Protein AF-A0A1W9V9M5-F1 (afdb_monomer_lite)

Structure (mmCIF, N/CA/C/O backbone):
data_AF-A0A1W9V9M5-F1
#
_entry.id   AF-A0A1W9V9M5-F1
#
loop_
_atom_site.group_PDB
_atom_site.id
_atom_site.type_symbol
_atom_site.label_atom_id
_atom_site.label_alt_id
_atom_site.label_comp_id
_atom_site.label_asym_id
_atom_site.label_entity_id
_atom_site.label_seq_id
_atom_site.pdbx_PDB_ins_code
_atom_site.Cartn_x
_atom_site.Cartn_y
_atom_site.Cartn_z
_atom_site.occupancy
_atom_site.B_iso_or_equiv
_atom_site.auth_seq_id
_atom_site.auth_comp_id
_atom_site.auth_asym_id
_atom_site.auth_atom_id
_atom_site.pdbx_PDB_model_num
ATOM 1 N N . MET A 1 1 ? -6.793 25.971 1.693 1.00 37.22 1 MET A N 1
ATOM 2 C CA . MET A 1 1 ? -5.974 24.763 1.934 1.00 37.22 1 MET A CA 1
ATOM 3 C C . MET A 1 1 ? -4.517 25.175 1.821 1.00 37.22 1 MET A C 1
ATOM 5 O O . MET A 1 1 ? -4.139 25.662 0.760 1.00 37.22 1 MET A O 1
ATOM 9 N N . SER A 1 2 ? -3.745 25.130 2.913 1.00 33.97 2 SER A N 1
ATOM 10 C CA . SER A 1 2 ? -2.320 25.475 2.860 1.00 33.97 2 SER A CA 1
ATOM 11 C C . SER A 1 2 ? -1.590 24.425 2.030 1.00 33.97 2 SER A C 1
ATOM 13 O O . SER A 1 2 ? -1.762 23.227 2.243 1.00 33.97 2 SER A O 1
ATOM 15 N N . LYS A 1 3 ? -0.802 24.872 1.052 1.00 34.81 3 LYS A N 1
ATOM 16 C CA . LYS A 1 3 ? 0.162 24.008 0.373 1.00 34.81 3 LYS A CA 1
ATOM 17 C C . LYS A 1 3 ? 1.278 23.734 1.375 1.00 34.81 3 LYS A C 1
ATOM 19 O O . LYS A 1 3 ? 2.120 24.599 1.599 1.00 34.81 3 LYS A O 1
ATOM 24 N N . ASN A 1 4 ? 1.232 22.583 2.035 1.00 41.16 4 ASN A N 1
ATOM 25 C CA . ASN A 1 4 ? 2.351 22.137 2.849 1.00 41.16 4 ASN A CA 1
ATOM 26 C C . ASN A 1 4 ? 3.466 21.705 1.888 1.00 41.16 4 ASN A C 1
ATOM 28 O O . ASN A 1 4 ? 3.324 20.732 1.151 1.00 41.16 4 ASN A O 1
ATOM 32 N N . ASN A 1 5 ? 4.546 22.483 1.848 1.00 38.28 5 ASN A N 1
ATOM 33 C CA . ASN A 1 5 ? 5.730 22.172 1.058 1.00 38.28 5 ASN A CA 1
ATOM 34 C C . ASN A 1 5 ? 6.573 21.166 1.840 1.00 38.28 5 ASN A C 1
ATOM 36 O O . ASN A 1 5 ? 7.394 21.557 2.666 1.00 38.28 5 ASN A O 1
ATOM 40 N N . PHE A 1 6 ? 6.338 19.878 1.607 1.00 43.84 6 PHE A N 1
ATOM 41 C CA . PHE A 1 6 ? 7.198 18.833 2.140 1.00 43.84 6 PHE A CA 1
ATOM 42 C C . PHE A 1 6 ? 8.313 18.513 1.151 1.00 43.84 6 PHE A C 1
ATOM 44 O O . PHE A 1 6 ? 8.065 18.220 -0.019 1.00 43.84 6 PHE A O 1
ATOM 51 N N . THR A 1 7 ? 9.541 18.543 1.647 1.00 44.75 7 THR A N 1
ATOM 52 C CA . THR A 1 7 ? 10.711 18.026 0.950 1.00 44.75 7 THR A CA 1
ATOM 53 C C . THR A 1 7 ? 10.887 16.561 1.339 1.00 44.75 7 THR A C 1
ATOM 55 O O . THR A 1 7 ? 10.925 16.246 2.525 1.00 44.75 7 THR A O 1
ATOM 58 N N . ILE A 1 8 ? 10.947 15.661 0.357 1.00 58.44 8 ILE A N 1
ATOM 59 C CA . ILE A 1 8 ? 11.038 14.214 0.587 1.00 58.44 8 ILE A CA 1
ATOM 60 C C . ILE A 1 8 ? 12.404 13.742 0.095 1.00 58.44 8 ILE A C 1
ATOM 62 O O . ILE A 1 8 ? 12.641 13.697 -1.107 1.00 58.44 8 ILE A O 1
ATOM 66 N N . GLU A 1 9 ? 13.297 13.429 1.030 1.00 58.09 9 GLU A N 1
ATOM 67 C CA . GLU A 1 9 ? 14.707 13.099 0.747 1.00 58.09 9 GLU A CA 1
ATOM 68 C C . GLU A 1 9 ? 14.997 11.594 0.848 1.00 58.09 9 GLU A C 1
ATOM 70 O O . GLU A 1 9 ? 16.076 11.141 0.486 1.00 58.09 9 GLU A O 1
ATOM 75 N N . SER A 1 10 ? 14.038 10.806 1.343 1.00 72.25 10 SER A N 1
ATOM 76 C CA . SER A 1 10 ? 14.165 9.360 1.526 1.00 72.25 10 SER A CA 1
ATOM 77 C C . SER A 1 10 ? 12.796 8.674 1.546 1.00 72.25 10 SER A C 1
ATOM 79 O O . SER A 1 10 ? 11.755 9.319 1.709 1.00 72.25 10 SER A O 1
ATOM 81 N N . LEU A 1 11 ? 12.793 7.345 1.414 1.00 77.88 11 LEU A N 1
ATOM 82 C CA . LEU A 1 11 ? 11.582 6.531 1.557 1.00 77.88 11 LEU A CA 1
ATOM 83 C C . LEU A 1 11 ? 10.996 6.630 2.980 1.00 77.88 11 LEU A C 1
ATOM 85 O O . LEU A 1 11 ? 9.779 6.662 3.154 1.00 77.88 11 LEU A O 1
ATOM 89 N N . ASP A 1 12 ? 11.850 6.782 3.992 1.00 80.50 12 ASP A N 1
ATOM 90 C CA . ASP A 1 12 ? 11.415 7.006 5.373 1.00 80.50 12 ASP A CA 1
ATOM 91 C C . ASP A 1 12 ? 10.721 8.359 5.537 1.00 80.50 12 ASP A C 1
ATOM 93 O O . ASP A 1 12 ? 9.673 8.445 6.179 1.00 80.50 12 ASP A O 1
ATOM 97 N N . ALA A 1 13 ? 11.257 9.417 4.918 1.00 79.62 13 ALA A N 1
ATOM 98 C CA . ALA A 1 13 ? 10.612 10.727 4.904 1.00 79.62 13 ALA A CA 1
ATOM 99 C C . ALA A 1 13 ? 9.254 10.659 4.190 1.00 79.62 13 ALA A C 1
ATOM 101 O O . ALA A 1 13 ? 8.269 11.199 4.697 1.00 79.62 13 ALA A O 1
ATOM 102 N N . PHE A 1 14 ? 9.181 9.939 3.064 1.00 83.50 14 PHE A N 1
ATOM 103 C CA . PHE A 1 14 ? 7.933 9.695 2.340 1.00 83.50 14 PHE A CA 1
ATOM 104 C C . PHE A 1 14 ? 6.891 9.032 3.244 1.00 83.50 14 PHE A C 1
ATOM 106 O O . PHE A 1 14 ? 5.789 9.559 3.391 1.00 83.50 14 PHE A O 1
ATOM 113 N N . TYR A 1 15 ? 7.242 7.924 3.902 1.00 86.88 15 TYR A N 1
ATOM 114 C CA . TYR A 1 15 ? 6.319 7.225 4.795 1.00 86.88 15 TYR A CA 1
ATOM 115 C C . TYR A 1 15 ? 5.968 8.035 6.044 1.00 86.88 15 TYR A C 1
ATOM 117 O O . TYR A 1 15 ? 4.840 7.940 6.519 1.00 86.88 15 TYR A O 1
ATOM 125 N N . CYS A 1 16 ? 6.882 8.860 6.559 1.00 86.75 16 CYS A N 1
ATOM 126 C CA . CYS A 1 16 ? 6.613 9.752 7.685 1.00 86.75 16 CYS A CA 1
ATOM 127 C C . CYS A 1 16 ? 5.556 10.807 7.333 1.00 86.75 16 CYS A C 1
ATOM 129 O O . CYS A 1 16 ? 4.596 10.997 8.079 1.00 86.75 16 CYS A O 1
ATOM 131 N N . ILE A 1 17 ? 5.689 11.455 6.174 1.00 85.81 17 ILE A N 1
ATOM 132 C CA . ILE A 1 17 ? 4.707 12.442 5.709 1.00 85.81 17 ILE A CA 1
ATOM 133 C C . ILE A 1 17 ? 3.392 11.749 5.371 1.00 85.81 17 ILE A C 1
ATOM 135 O O . ILE A 1 17 ? 2.334 12.211 5.790 1.00 85.81 17 ILE A O 1
ATOM 139 N N . LEU A 1 18 ? 3.449 10.614 4.670 1.00 87.38 18 LEU A N 1
ATOM 140 C CA . LEU A 1 18 ? 2.258 9.844 4.343 1.00 87.38 18 LEU A CA 1
ATOM 141 C C . LEU A 1 18 ? 1.491 9.458 5.608 1.00 87.38 18 LEU A C 1
ATOM 143 O O . LEU A 1 18 ? 0.285 9.667 5.656 1.00 87.38 18 LEU A O 1
ATOM 147 N N . LYS A 1 19 ? 2.190 8.984 6.646 1.00 90.12 19 LYS A N 1
ATOM 148 C CA . LYS A 1 19 ? 1.614 8.695 7.962 1.00 90.12 19 LYS A CA 1
ATOM 149 C C . LYS A 1 19 ? 0.873 9.898 8.536 1.00 90.12 19 LYS A C 1
ATOM 151 O O . LYS A 1 19 ? -0.307 9.788 8.847 1.00 90.12 19 LYS A O 1
ATOM 156 N N . GLN A 1 20 ? 1.546 11.044 8.624 1.00 89.12 20 GLN A N 1
ATOM 157 C CA . GLN A 1 20 ? 0.945 12.263 9.167 1.00 89.12 20 GLN A CA 1
ATOM 158 C C . GLN A 1 20 ? -0.291 12.701 8.387 1.00 89.12 20 GLN A C 1
ATOM 160 O O . GLN A 1 20 ? -1.219 13.251 8.973 1.00 89.12 20 GLN A O 1
ATOM 165 N N . GLU A 1 21 ? -0.302 12.514 7.069 1.00 88.94 21 GLU A N 1
ATOM 166 C CA . GLU A 1 21 ? -1.456 12.861 6.254 1.00 88.94 21 GLU A CA 1
ATOM 167 C C . GLU A 1 21 ? -2.592 11.857 6.470 1.00 88.94 21 GLU A C 1
ATOM 169 O O . GLU A 1 21 ? -3.681 12.293 6.831 1.00 88.94 21 GLU A O 1
ATOM 174 N N . VAL A 1 22 ? -2.355 10.541 6.367 1.00 89.31 22 VAL A N 1
ATOM 175 C CA . VAL A 1 22 ? -3.428 9.532 6.506 1.00 89.31 22 VAL A CA 1
ATOM 176 C C . VAL A 1 22 ? -4.101 9.523 7.877 1.00 89.31 22 VAL A C 1
ATOM 178 O O . VAL A 1 22 ? -5.320 9.351 7.971 1.00 89.31 22 VAL A O 1
ATOM 181 N N . GLU A 1 23 ? -3.343 9.828 8.930 1.00 91.50 23 GLU A N 1
ATOM 182 C CA . GLU A 1 23 ? -3.859 9.933 10.296 1.00 91.50 23 GLU A CA 1
ATOM 183 C C . GLU A 1 23 ? -4.878 11.071 10.457 1.00 91.50 23 GLU A C 1
ATOM 185 O O . GLU A 1 23 ? -5.829 10.942 11.231 1.00 91.50 23 GLU A O 1
ATOM 190 N N . LYS A 1 24 ? -4.766 12.164 9.685 1.00 91.25 24 LYS A N 1
ATOM 191 C CA . LYS A 1 24 ? -5.709 13.301 9.762 1.00 91.25 24 LYS A CA 1
ATOM 192 C C . LYS A 1 24 ? -7.129 12.937 9.349 1.00 91.25 24 LYS A 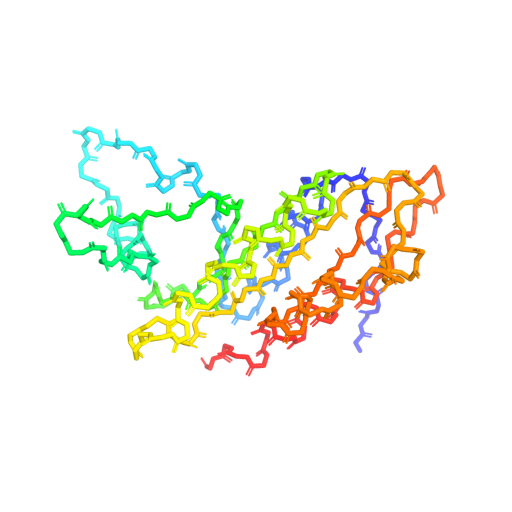C 1
ATOM 194 O O . LYS A 1 24 ? -8.056 13.682 9.665 1.00 91.25 24 LYS A O 1
ATOM 199 N N . PHE A 1 25 ? -7.308 11.843 8.618 1.00 88.19 25 PHE A N 1
ATOM 200 C CA . PHE A 1 25 ? -8.613 11.373 8.162 1.00 88.19 25 PHE A CA 1
ATOM 201 C C . PHE A 1 25 ? -8.967 9.983 8.704 1.00 88.19 25 PHE A C 1
ATOM 203 O O . PHE A 1 25 ? -9.915 9.373 8.228 1.00 88.19 25 PHE A O 1
ATOM 210 N N . GLY A 1 26 ? -8.291 9.530 9.768 1.00 88.00 26 GLY A N 1
ATOM 211 C CA . GLY A 1 26 ? -8.687 8.336 10.520 1.00 88.00 26 GLY A CA 1
ATOM 212 C C . GLY A 1 26 ? -8.160 7.016 9.959 1.00 88.00 26 GLY A C 1
ATOM 213 O O . GLY A 1 26 ? -8.699 5.967 10.298 1.00 88.00 26 GLY A O 1
ATOM 214 N N . ALA A 1 27 ? -7.119 7.049 9.128 1.00 92.31 27 ALA A N 1
ATOM 215 C CA . ALA A 1 27 ? -6.392 5.850 8.731 1.00 92.31 27 ALA A CA 1
ATOM 216 C C . ALA A 1 27 ? -5.040 5.752 9.443 1.00 92.31 27 ALA A C 1
ATOM 218 O O . ALA A 1 27 ? -4.408 6.757 9.760 1.00 92.31 27 ALA A O 1
ATOM 219 N N . GLY A 1 28 ? -4.598 4.523 9.684 1.00 92.25 28 GLY A N 1
ATOM 220 C CA . GLY A 1 28 ? -3.265 4.207 10.171 1.00 92.25 28 GLY A CA 1
ATOM 221 C C . GLY A 1 28 ? -2.379 3.708 9.036 1.00 92.25 28 GLY A C 1
ATOM 222 O O . GLY A 1 28 ? -2.862 3.314 7.973 1.00 92.25 28 GLY A O 1
ATOM 223 N N . ILE A 1 29 ? -1.068 3.700 9.272 1.00 92.06 29 ILE A N 1
ATOM 224 C CA . ILE A 1 29 ? -0.091 3.062 8.386 1.00 92.06 29 ILE A CA 1
ATOM 225 C C . ILE A 1 29 ? 0.904 2.238 9.204 1.00 92.06 29 ILE A C 1
ATOM 227 O O . ILE A 1 29 ? 1.469 2.723 10.189 1.00 92.06 29 ILE A O 1
ATOM 231 N N . LEU A 1 30 ? 1.126 0.989 8.794 1.00 90.75 30 LEU A N 1
ATOM 232 C CA . LEU A 1 30 ? 2.054 0.067 9.450 1.00 90.75 30 LEU A CA 1
ATOM 233 C C . LEU A 1 30 ? 3.095 -0.478 8.483 1.00 90.75 30 LEU A C 1
ATOM 235 O O . LEU A 1 30 ? 2.846 -0.643 7.291 1.00 90.75 30 LEU A O 1
ATOM 239 N N . ASP A 1 31 ? 4.257 -0.780 9.054 1.00 89.00 31 ASP A N 1
ATOM 240 C CA . ASP A 1 31 ? 5.302 -1.580 8.427 1.00 89.00 31 ASP A CA 1
ATOM 241 C C . ASP A 1 31 ? 4.894 -3.055 8.424 1.00 89.00 31 ASP A C 1
ATOM 243 O O . ASP A 1 31 ? 4.528 -3.584 9.479 1.00 89.00 31 ASP A O 1
ATOM 247 N N . VAL A 1 32 ? 4.964 -3.722 7.266 1.00 84.06 32 VAL A N 1
ATOM 248 C CA . VAL A 1 32 ? 4.661 -5.155 7.183 1.00 84.06 32 VAL A CA 1
ATOM 249 C C . VAL A 1 32 ? 5.572 -5.972 8.090 1.00 84.06 32 VAL A C 1
ATOM 251 O O . VAL A 1 32 ? 5.143 -7.001 8.605 1.00 84.06 32 VAL A O 1
ATOM 254 N N . GLU A 1 33 ? 6.814 -5.538 8.318 1.00 83.56 33 GLU A N 1
ATOM 255 C CA . GLU A 1 33 ? 7.749 -6.273 9.164 1.00 83.56 33 GLU A CA 1
ATOM 256 C C . GLU A 1 33 ? 7.208 -6.382 10.589 1.00 83.56 33 GLU A C 1
ATOM 258 O O . GLU A 1 33 ? 7.321 -7.434 11.214 1.00 83.56 33 GLU A O 1
ATOM 263 N N . LYS A 1 34 ? 6.511 -5.348 11.075 1.00 79.19 34 LYS A N 1
ATOM 264 C CA . LYS A 1 34 ? 5.836 -5.382 12.382 1.00 79.19 34 LYS A CA 1
ATOM 265 C C . LYS A 1 34 ? 4.665 -6.364 12.416 1.00 79.19 34 LYS A C 1
ATOM 267 O O . LYS A 1 34 ? 4.358 -6.899 13.473 1.00 79.19 34 LYS A O 1
ATOM 272 N N . ILE A 1 35 ? 4.030 -6.614 11.272 1.00 75.88 35 ILE A N 1
ATOM 273 C CA . ILE A 1 35 ? 2.930 -7.579 11.122 1.00 75.88 35 ILE A CA 1
ATOM 274 C C . ILE A 1 35 ? 3.472 -9.013 11.011 1.00 75.88 35 ILE A C 1
ATOM 276 O O . ILE A 1 35 ? 2.842 -9.958 11.487 1.00 75.88 35 ILE A O 1
ATOM 280 N N . LYS A 1 36 ? 4.637 -9.182 10.375 1.00 72.50 36 LYS A N 1
ATOM 281 C CA . LYS A 1 36 ? 5.314 -10.474 10.185 1.00 72.50 36 LYS A CA 1
ATOM 282 C C . LYS A 1 36 ? 6.056 -10.952 11.431 1.00 72.50 36 LYS A C 1
ATOM 284 O O . LYS A 1 36 ? 6.305 -12.148 11.547 1.00 72.50 36 LYS A O 1
ATOM 289 N N . GLN A 1 37 ? 6.406 -10.055 12.353 1.00 70.06 37 GLN A N 1
ATOM 290 C CA . GLN A 1 37 ? 7.036 -10.430 13.616 1.00 70.06 37 GLN A CA 1
ATOM 291 C C . GLN A 1 37 ? 6.137 -11.392 14.407 1.00 70.06 37 GLN A C 1
ATOM 293 O O . GLN A 1 37 ? 5.035 -11.050 14.837 1.00 70.06 37 GLN A O 1
ATOM 298 N N . GLU A 1 38 ? 6.636 -12.610 14.625 1.00 55.97 38 GLU A N 1
ATOM 299 C CA . GLU A 1 38 ? 6.038 -13.580 15.538 1.00 55.97 38 GLU A CA 1
ATOM 300 C C . GLU A 1 38 ? 6.193 -13.079 16.979 1.00 55.97 38 GLU A C 1
ATOM 302 O O .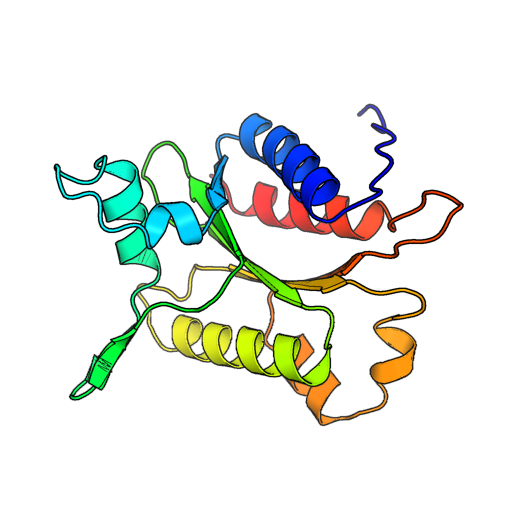 GLU A 1 38 ? 7.152 -13.409 17.681 1.00 55.97 38 GLU A O 1
ATOM 307 N N . ASN A 1 39 ? 5.255 -12.263 17.457 1.00 51.88 39 ASN A N 1
ATOM 308 C CA . ASN A 1 39 ? 5.202 -11.969 18.881 1.00 51.88 39 ASN A CA 1
ATOM 309 C C . ASN A 1 39 ? 4.804 -13.243 19.637 1.00 51.88 39 ASN A C 1
ATOM 311 O O . ASN A 1 39 ? 3.671 -13.714 19.565 1.00 51.88 39 ASN A O 1
ATOM 315 N N . LYS A 1 40 ? 5.762 -13.786 20.399 1.00 51.72 40 LYS A N 1
ATOM 316 C CA . LYS A 1 40 ? 5.603 -14.949 21.293 1.00 51.72 40 LYS A CA 1
ATOM 317 C C . LYS A 1 40 ? 4.600 -14.734 22.434 1.00 51.72 40 LYS A C 1
ATOM 319 O O . LYS A 1 40 ? 4.313 -15.678 23.158 1.00 51.72 40 LYS A O 1
ATOM 324 N N . ASN A 1 41 ? 4.043 -13.533 22.570 1.00 43.97 41 ASN A N 1
ATOM 325 C CA . ASN A 1 41 ? 2.965 -13.202 23.488 1.00 43.97 41 ASN A CA 1
ATOM 326 C C . ASN A 1 41 ? 1.896 -12.467 22.678 1.00 43.97 41 ASN A C 1
ATOM 328 O O . ASN A 1 41 ? 2.177 -11.365 22.226 1.00 43.97 41 ASN A O 1
ATOM 332 N N . PHE A 1 42 ? 0.750 -13.123 22.461 1.00 48.75 42 PHE A N 1
ATOM 333 C CA . PHE A 1 42 ? -0.505 -12.620 21.876 1.00 48.75 42 PHE A CA 1
ATOM 334 C C . PHE A 1 42 ? -0.382 -11.343 21.021 1.00 48.75 42 PHE A C 1
ATOM 336 O O . PHE A 1 42 ? -0.247 -10.259 21.591 1.00 48.75 42 PHE A O 1
ATOM 343 N N . PRO A 1 43 ? -0.485 -11.435 19.681 1.00 56.81 43 PRO A N 1
ATOM 344 C CA . PRO A 1 43 ? -0.507 -10.252 18.828 1.00 56.81 43 PRO A CA 1
ATOM 345 C C . PRO A 1 43 ? -1.565 -9.268 19.331 1.00 56.81 43 PRO A C 1
ATOM 347 O O . PRO A 1 43 ? -2.672 -9.677 19.691 1.00 56.81 43 PRO A O 1
ATOM 350 N N . GLU A 1 44 ? -1.234 -7.976 19.364 1.00 71.25 44 GLU A N 1
ATOM 351 C CA . GLU A 1 44 ? -2.248 -6.940 19.556 1.00 71.25 44 GLU A CA 1
ATOM 352 C C . GLU A 1 44 ? -3.373 -7.188 18.542 1.00 71.25 44 GLU A C 1
ATOM 354 O O . GLU A 1 44 ? -3.102 -7.479 17.373 1.00 71.25 44 GLU A O 1
ATOM 359 N N . ILE A 1 45 ? -4.632 -7.132 18.992 1.00 78.75 45 ILE A N 1
ATOM 360 C CA . ILE A 1 45 ? -5.802 -7.538 18.190 1.00 78.75 45 ILE A CA 1
ATOM 361 C C . ILE A 1 45 ? -5.839 -6.830 16.825 1.00 78.75 45 ILE A C 1
ATOM 363 O O . ILE A 1 45 ? -6.317 -7.385 15.837 1.00 78.75 45 ILE A O 1
ATOM 367 N N . GLU A 1 46 ? -5.274 -5.625 16.784 1.00 83.94 46 GLU A N 1
ATOM 368 C CA . GLU A 1 46 ? -5.005 -4.816 15.606 1.00 83.94 46 GLU A CA 1
ATOM 369 C C . GLU A 1 46 ? -4.125 -5.545 14.580 1.00 83.94 46 GLU A C 1
ATOM 371 O O . GLU A 1 46 ? -4.569 -5.777 13.458 1.00 83.94 46 GLU A O 1
ATOM 376 N N . LEU A 1 47 ? -2.913 -5.974 14.953 1.00 84.75 47 LEU A N 1
ATOM 377 C CA . LEU A 1 47 ? -1.966 -6.622 14.037 1.00 84.75 47 LEU A CA 1
ATOM 378 C C . LEU A 1 47 ? -2.535 -7.915 13.452 1.00 84.75 47 LEU A C 1
ATOM 380 O O . LEU A 1 47 ? -2.398 -8.172 12.256 1.00 84.75 47 LEU A O 1
ATOM 384 N N . ASP A 1 48 ? -3.211 -8.712 14.279 1.00 85.62 48 ASP A N 1
ATOM 385 C CA . ASP A 1 48 ? -3.833 -9.960 13.840 1.00 85.62 48 ASP A CA 1
ATOM 386 C C . ASP A 1 48 ? -5.017 -9.729 12.900 1.00 85.62 48 ASP A C 1
ATOM 388 O O . ASP A 1 48 ? -5.177 -10.464 11.919 1.00 85.62 48 ASP A O 1
ATOM 392 N N . SER A 1 49 ? -5.827 -8.704 13.173 1.00 88.88 49 SER A N 1
ATOM 393 C CA . SER A 1 49 ? -6.937 -8.314 12.302 1.00 88.88 49 SER A CA 1
ATOM 394 C C . SER A 1 49 ? -6.403 -7.838 10.955 1.00 88.88 49 SER A C 1
ATOM 396 O O . SER A 1 49 ? -6.783 -8.382 9.918 1.00 88.88 49 SER A O 1
ATOM 398 N N . ILE A 1 50 ? -5.437 -6.916 10.960 1.00 89.75 50 ILE A N 1
ATOM 399 C CA . ILE A 1 50 ? -4.816 -6.366 9.750 1.00 89.75 50 ILE A CA 1
ATOM 400 C C . ILE A 1 50 ? -4.165 -7.482 8.928 1.00 89.75 50 ILE A C 1
ATOM 402 O O . ILE A 1 50 ? -4.437 -7.598 7.736 1.00 89.75 50 ILE A O 1
ATOM 406 N N . ARG A 1 51 ? -3.386 -8.374 9.551 1.00 88.06 51 ARG A N 1
ATOM 407 C CA . ARG A 1 51 ? -2.729 -9.500 8.864 1.00 88.06 51 ARG A CA 1
ATOM 408 C C . ARG A 1 51 ? -3.716 -10.363 8.081 1.00 88.06 51 ARG A C 1
ATOM 410 O O . ARG A 1 51 ? -3.428 -10.757 6.954 1.00 88.06 51 ARG A O 1
ATOM 417 N N . ARG A 1 52 ? -4.889 -10.640 8.657 1.00 89.06 52 ARG A N 1
ATOM 418 C CA . ARG A 1 52 ? -5.919 -11.482 8.030 1.00 89.06 52 ARG A CA 1
ATOM 419 C C . ARG A 1 52 ? -6.555 -10.854 6.792 1.00 89.06 52 ARG A C 1
ATOM 421 O O . ARG A 1 52 ? -7.055 -11.604 5.961 1.00 89.06 52 ARG A O 1
ATOM 428 N N . ASN A 1 53 ? -6.503 -9.531 6.635 1.00 91.94 53 ASN A N 1
ATOM 429 C CA . ASN A 1 53 ? -7.036 -8.861 5.447 1.00 91.94 53 ASN A CA 1
ATOM 430 C C . ASN A 1 53 ? -6.260 -9.239 4.168 1.00 91.94 53 ASN A C 1
ATOM 432 O O . ASN A 1 53 ? -6.840 -9.257 3.089 1.00 91.94 53 ASN A O 1
ATOM 436 N N . PHE A 1 54 ? -4.968 -9.563 4.278 1.00 87.94 54 PHE A N 1
ATOM 437 C CA . PHE A 1 54 ? -4.072 -9.772 3.128 1.00 87.94 54 PHE A CA 1
ATOM 438 C C . PHE A 1 54 ? -3.754 -11.235 2.829 1.00 87.94 54 PHE A C 1
ATOM 440 O O . PHE A 1 54 ? -3.023 -11.522 1.883 1.00 87.94 54 PHE A O 1
ATOM 447 N N . LEU A 1 55 ? -4.257 -12.170 3.638 1.00 88.88 55 LEU A N 1
ATOM 448 C CA . LEU A 1 55 ? -3.995 -13.587 3.423 1.00 88.88 55 LEU A CA 1
ATOM 449 C C . LEU A 1 55 ? -4.699 -14.054 2.151 1.00 88.88 55 LEU A C 1
ATOM 451 O O . LEU A 1 55 ? -5.920 -13.960 2.023 1.00 88.88 55 LEU A O 1
ATOM 455 N N . VAL A 1 56 ? -3.919 -14.606 1.228 1.00 88.75 56 VAL A N 1
ATOM 456 C CA . VAL A 1 56 ? -4.443 -15.274 0.038 1.00 88.75 56 VAL A CA 1
ATOM 457 C C . VAL A 1 56 ? -4.281 -16.774 0.222 1.00 88.75 56 VAL A C 1
ATOM 459 O O . VAL A 1 56 ? -3.188 -17.252 0.523 1.00 88.75 56 VAL A O 1
ATOM 462 N N . ASP A 1 57 ? -5.378 -17.506 0.052 1.00 89.94 57 ASP A N 1
ATOM 463 C CA . ASP A 1 57 ? -5.396 -18.966 0.081 1.00 89.94 57 ASP A CA 1
ATOM 464 C C . ASP A 1 57 ? -4.921 -19.522 -1.270 1.00 89.94 57 ASP A C 1
ATOM 466 O O . ASP A 1 57 ? -5.540 -19.284 -2.311 1.00 89.94 57 ASP A O 1
ATOM 470 N N . PHE A 1 58 ? -3.809 -20.254 -1.257 1.00 89.12 58 PHE A N 1
ATOM 471 C CA . PHE A 1 58 ? -3.265 -20.966 -2.413 1.00 89.12 58 PHE A CA 1
ATOM 472 C C . PHE A 1 58 ? -3.635 -22.462 -2.402 1.00 89.12 58 PHE A C 1
ATOM 474 O O . PHE A 1 58 ? -2.995 -23.272 -3.077 1.00 89.12 58 PHE A O 1
ATOM 481 N N . GLY A 1 59 ? -4.668 -22.846 -1.650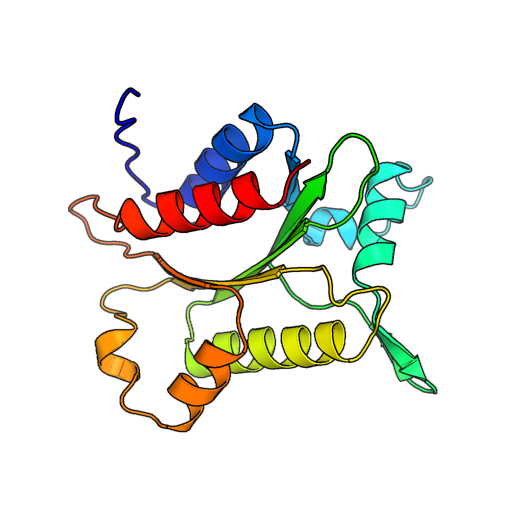 1.00 90.12 59 GLY A N 1
ATOM 482 C CA . GLY A 1 59 ? -5.156 -24.213 -1.535 1.00 90.12 59 GLY A CA 1
ATOM 483 C C . GLY A 1 59 ? -4.151 -25.093 -0.803 1.00 90.12 59 GLY A C 1
ATOM 484 O O . GLY A 1 59 ? -3.804 -24.844 0.348 1.00 90.12 59 GLY A O 1
ATOM 485 N N . GLU A 1 60 ? -3.639 -26.119 -1.483 1.00 92.25 60 GLU A N 1
ATOM 486 C CA . GLU A 1 60 ? -2.661 -27.057 -0.908 1.00 92.25 60 GLU A CA 1
ATOM 487 C C . GLU A 1 60 ? -1.364 -26.373 -0.455 1.00 92.25 60 GLU A C 1
ATOM 489 O O . GLU A 1 60 ? -0.694 -26.854 0.455 1.00 92.25 60 GLU A O 1
ATOM 494 N N . SER A 1 61 ? -1.021 -25.229 -1.056 1.00 88.00 61 SER A N 1
ATOM 495 C CA . SER A 1 61 ? 0.154 -24.441 -0.661 1.00 88.00 61 SER A CA 1
ATOM 496 C C . SER A 1 61 ? -0.091 -23.552 0.566 1.00 88.00 61 SER A C 1
ATOM 498 O O . SER A 1 61 ? 0.830 -22.860 0.997 1.00 88.00 61 SER A O 1
ATOM 500 N N . GLY A 1 62 ? -1.300 -23.561 1.135 1.00 89.88 62 GLY A N 1
ATOM 501 C CA . GLY A 1 62 ? -1.669 -22.802 2.328 1.00 89.88 62 GLY A CA 1
ATOM 502 C C . GLY A 1 62 ? -1.887 -21.308 2.082 1.00 89.88 62 GLY A C 1
ATOM 503 O O . GLY A 1 62 ? -2.072 -20.860 0.950 1.00 89.88 62 GLY A O 1
ATOM 504 N N . PHE A 1 63 ? -1.872 -20.531 3.166 1.00 88.06 63 PHE A N 1
ATOM 505 C CA . PHE A 1 63 ? -2.040 -19.079 3.117 1.00 88.06 63 PHE A CA 1
ATOM 506 C C . PHE A 1 63 ? -0.701 -18.365 2.955 1.00 88.06 63 PHE A C 1
ATOM 508 O O . PHE A 1 63 ? 0.250 -18.652 3.681 1.00 88.06 63 PHE A O 1
ATOM 515 N N . HIS A 1 64 ? -0.656 -17.388 2.052 1.00 88.69 64 HIS A N 1
ATOM 516 C CA . HIS A 1 64 ? 0.536 -16.582 1.787 1.00 88.69 64 HIS A CA 1
ATOM 517 C C . HIS A 1 64 ? 0.265 -15.104 2.052 1.00 88.69 64 HIS A C 1
ATOM 519 O O . HIS A 1 64 ? -0.849 -14.616 1.846 1.00 88.69 64 HIS A O 1
ATOM 525 N N . LEU A 1 65 ? 1.312 -14.405 2.491 1.00 84.44 65 LEU A N 1
ATOM 526 C CA . LEU A 1 65 ? 1.351 -12.952 2.637 1.00 84.44 65 LEU A CA 1
ATOM 527 C C . LEU A 1 65 ? 2.295 -12.369 1.578 1.00 84.44 65 LEU A C 1
ATOM 529 O O . LEU A 1 65 ? 3.344 -12.964 1.332 1.00 84.44 65 LEU A O 1
ATOM 533 N N . PRO A 1 66 ? 1.979 -11.208 0.989 1.00 86.25 66 PRO A N 1
ATOM 534 C CA . PRO A 1 66 ? 2.915 -10.525 0.106 1.00 86.25 66 PRO A CA 1
ATOM 535 C C . PRO A 1 66 ? 4.094 -9.899 0.858 1.00 86.25 66 PRO A C 1
ATOM 537 O O . PRO A 1 66 ? 4.012 -9.559 2.044 1.00 86.25 66 PRO A O 1
ATOM 540 N N . ASP A 1 67 ? 5.161 -9.626 0.114 1.00 85.00 67 ASP A N 1
ATOM 541 C CA . ASP A 1 67 ? 6.296 -8.804 0.541 1.00 85.00 67 ASP A CA 1
ATOM 542 C C . ASP A 1 67 ? 6.091 -7.318 0.175 1.00 85.00 67 ASP A C 1
ATOM 544 O O . ASP A 1 67 ? 6.944 -6.684 -0.431 1.00 85.00 67 ASP A O 1
ATOM 548 N N . PHE A 1 68 ? 4.933 -6.745 0.534 1.00 91.44 68 PHE A N 1
ATOM 549 C CA . PHE A 1 68 ? 4.715 -5.289 0.447 1.00 91.44 68 PHE A CA 1
ATOM 550 C C . PHE A 1 68 ? 5.381 -4.568 1.622 1.00 91.44 68 PHE A C 1
ATOM 552 O O . PHE A 1 68 ? 5.529 -5.154 2.683 1.00 91.44 68 PHE A O 1
ATOM 559 N N . ASP A 1 69 ? 5.708 -3.283 1.504 1.00 92.06 69 ASP A N 1
ATOM 560 C CA . ASP A 1 69 ? 6.398 -2.549 2.574 1.00 92.06 69 ASP A CA 1
ATOM 561 C C . ASP A 1 69 ? 5.449 -2.009 3.638 1.00 92.06 69 ASP A C 1
ATOM 563 O O . ASP A 1 69 ? 5.729 -2.071 4.838 1.00 92.06 69 ASP A O 1
ATOM 567 N N . ARG A 1 70 ? 4.336 -1.405 3.207 1.00 93.25 70 ARG A N 1
ATOM 568 C CA . ARG A 1 70 ? 3.392 -0.728 4.103 1.00 93.25 70 ARG A CA 1
ATOM 569 C C . ARG A 1 70 ? 1.952 -1.099 3.808 1.00 93.25 70 ARG A C 1
ATOM 571 O O . ARG A 1 70 ? 1.574 -1.288 2.656 1.00 93.25 70 ARG A O 1
ATOM 578 N N . VAL A 1 71 ? 1.138 -1.100 4.855 1.00 93.81 71 VAL A N 1
ATOM 579 C CA . VAL A 1 71 ? -0.325 -1.150 4.773 1.00 93.81 71 VAL A CA 1
ATOM 580 C C . VAL A 1 71 ? -0.913 0.145 5.308 1.00 93.81 71 VAL A C 1
ATOM 582 O O . VAL A 1 71 ? -0.495 0.609 6.364 1.00 93.81 71 VAL A O 1
ATOM 585 N N . ILE A 1 72 ? -1.919 0.672 4.615 1.00 93.69 72 ILE A N 1
ATOM 586 C CA . ILE A 1 72 ? -2.845 1.690 5.110 1.00 93.69 72 ILE A CA 1
ATOM 587 C C . ILE A 1 72 ? -4.164 1.000 5.474 1.00 93.69 72 ILE A C 1
ATOM 589 O O . ILE A 1 72 ? -4.696 0.227 4.675 1.00 93.69 72 ILE A O 1
ATOM 593 N N . TYR A 1 73 ? -4.696 1.279 6.660 1.00 93.38 73 TYR A N 1
ATOM 594 C CA . TYR A 1 73 ? -5.895 0.633 7.205 1.00 93.38 73 TYR A CA 1
ATOM 595 C C . TYR A 1 73 ? -6.777 1.633 7.955 1.00 93.38 73 TYR A C 1
ATOM 597 O O . TYR A 1 73 ? -6.305 2.685 8.384 1.00 93.38 73 TYR A O 1
ATOM 605 N N . ASP A 1 74 ? -8.056 1.314 8.118 1.00 91.50 74 ASP A N 1
ATOM 606 C CA . ASP A 1 74 ? -8.978 2.100 8.939 1.00 91.50 74 ASP A CA 1
ATOM 607 C C . ASP A 1 74 ? -8.752 1.778 10.426 1.00 91.50 74 ASP A C 1
ATOM 609 O O . ASP A 1 74 ? -8.815 0.622 10.850 1.00 91.50 74 ASP A O 1
ATOM 613 N N . VAL A 1 75 ? -8.477 2.799 11.243 1.00 91.12 75 VAL A N 1
ATOM 614 C CA . VAL A 1 75 ? -8.136 2.605 12.666 1.00 91.12 75 VAL A CA 1
ATOM 615 C C . VAL A 1 75 ? -9.324 2.179 13.532 1.00 91.12 75 VAL A C 1
ATOM 617 O O . VAL A 1 75 ? -9.125 1.735 14.660 1.00 91.12 75 VAL A O 1
ATOM 620 N N . LYS A 1 76 ? -10.564 2.335 13.053 1.00 89.69 76 LYS A N 1
ATOM 621 C CA . LYS A 1 76 ? -11.780 1.986 13.802 1.00 89.69 76 LYS A CA 1
ATOM 622 C C . LYS A 1 76 ? -12.082 0.496 13.732 1.00 89.69 76 LYS A C 1
ATOM 624 O O . LYS A 1 76 ? -12.599 -0.053 14.702 1.00 89.69 76 LYS A O 1
ATOM 629 N N . ASN A 1 77 ? -11.836 -0.134 12.583 1.00 90.94 77 ASN A N 1
ATOM 630 C CA . ASN A 1 77 ? -12.223 -1.525 12.326 1.00 90.94 77 ASN A CA 1
ATOM 631 C C . ASN A 1 77 ? -11.067 -2.426 11.859 1.00 90.94 77 ASN A C 1
ATOM 633 O O . ASN A 1 77 ? -11.284 -3.624 11.686 1.00 90.94 77 ASN A O 1
ATOM 637 N N . TYR A 1 78 ? -9.862 -1.876 11.681 1.00 91.44 78 TYR A N 1
ATOM 638 C CA . TYR A 1 78 ? -8.668 -2.585 11.217 1.00 91.44 78 TYR A CA 1
ATOM 639 C C . TYR A 1 78 ? -8.790 -3.186 9.807 1.00 91.44 78 TYR A C 1
ATOM 641 O O . TYR A 1 78 ? -8.057 -4.115 9.454 1.00 91.44 78 TYR A O 1
ATOM 649 N N . GLU A 1 79 ? -9.712 -2.667 8.994 1.00 92.00 79 GLU A N 1
ATOM 650 C CA . GLU A 1 79 ? -9.878 -3.062 7.598 1.00 92.00 79 GLU A CA 1
ATOM 651 C C . GLU A 1 79 ? -8.762 -2.463 6.743 1.00 92.00 79 GLU A C 1
ATOM 653 O O . GLU A 1 79 ? -8.428 -1.278 6.832 1.00 92.00 79 GLU A O 1
ATOM 658 N N . ALA A 1 80 ? -8.177 -3.304 5.901 1.00 92.94 80 ALA A N 1
ATOM 659 C CA . ALA A 1 80 ? -7.162 -2.898 4.953 1.00 92.94 80 ALA A CA 1
ATOM 660 C C . ALA A 1 80 ? -7.739 -1.995 3.861 1.00 92.94 80 ALA A C 1
ATOM 662 O O . ALA A 1 80 ? -8.638 -2.388 3.125 1.00 92.94 80 ALA A O 1
ATOM 663 N N . ILE A 1 81 ? -7.154 -0.816 3.678 1.00 93.62 81 ILE A N 1
ATOM 664 C CA . ILE A 1 81 ? -7.545 0.096 2.600 1.00 93.62 81 ILE A CA 1
ATOM 665 C C . ILE A 1 81 ? -6.603 -0.086 1.415 1.00 93.62 81 ILE A C 1
ATOM 667 O O . ILE A 1 81 ? -7.042 -0.264 0.278 1.00 93.62 81 ILE A O 1
ATOM 671 N N . ALA A 1 82 ? -5.296 -0.048 1.675 1.00 93.75 82 ALA A N 1
ATOM 672 C CA . ALA A 1 82 ? -4.282 -0.116 0.637 1.00 93.75 82 ALA A CA 1
ATOM 673 C C . ALA A 1 82 ? -2.996 -0.785 1.122 1.00 93.75 82 ALA A C 1
ATOM 675 O O . ALA A 1 82 ? -2.661 -0.730 2.304 1.00 93.75 82 ALA A O 1
ATOM 676 N N . ILE A 1 83 ? -2.236 -1.345 0.189 1.00 94.94 83 ILE A N 1
ATOM 677 C CA . ILE A 1 83 ? -0.851 -1.768 0.388 1.00 94.94 83 ILE A CA 1
ATOM 678 C C . ILE A 1 83 ? 0.073 -1.018 -0.561 1.00 94.94 83 ILE A C 1
ATOM 680 O O . ILE A 1 83 ? -0.315 -0.639 -1.668 1.00 94.94 83 ILE A O 1
ATOM 684 N N . ILE A 1 84 ? 1.305 -0.819 -0.113 1.00 93.88 84 ILE A N 1
ATOM 685 C CA . ILE A 1 84 ? 2.345 -0.115 -0.850 1.00 93.88 84 ILE A CA 1
ATOM 686 C C . ILE A 1 84 ? 3.525 -1.061 -1.006 1.00 93.88 84 ILE A C 1
ATOM 688 O O . ILE A 1 84 ? 4.137 -1.466 -0.021 1.00 93.88 84 ILE A O 1
ATOM 692 N N . PHE A 1 85 ? 3.839 -1.374 -2.255 1.00 94.06 85 PHE A N 1
ATOM 693 C CA . PHE A 1 85 ? 5.112 -1.954 -2.650 1.00 94.06 85 PHE A CA 1
ATOM 694 C C . PHE A 1 85 ? 6.074 -0.839 -3.029 1.00 94.06 85 PHE A C 1
ATOM 696 O O . PHE A 1 85 ? 5.687 0.140 -3.669 1.00 94.06 85 PHE A O 1
ATOM 703 N N . SER A 1 86 ? 7.341 -1.018 -2.720 1.00 89.69 86 SER A N 1
ATOM 704 C CA . SER A 1 86 ? 8.419 -0.156 -3.147 1.00 89.69 86 SER A CA 1
ATOM 705 C C . SER A 1 86 ? 9.606 -0.987 -3.601 1.00 89.69 86 SER A C 1
ATOM 707 O O . SER A 1 86 ? 9.845 -2.102 -3.149 1.00 89.69 86 SER A O 1
ATOM 709 N N . SER A 1 87 ? 10.324 -0.482 -4.594 1.00 87.81 87 SER A N 1
ATOM 710 C CA . SER A 1 87 ? 11.502 -1.162 -5.124 1.00 87.81 87 SER A CA 1
ATOM 711 C C . SER A 1 87 ? 12.446 -0.146 -5.739 1.00 87.81 87 SER A C 1
ATOM 713 O O . SER A 1 87 ? 12.040 0.971 -6.055 1.00 87.81 87 SER A O 1
ATOM 715 N N . THR A 1 88 ? 13.698 -0.538 -5.941 1.00 86.00 88 THR A N 1
ATOM 716 C CA . THR A 1 88 ? 14.643 0.171 -6.815 1.00 86.00 88 THR A CA 1
ATOM 717 C C . THR A 1 88 ? 14.658 -0.393 -8.237 1.00 86.00 88 THR A C 1
ATOM 719 O O . THR A 1 88 ? 15.259 0.193 -9.133 1.00 86.00 88 THR A O 1
ATOM 722 N N . ASN A 1 89 ? 13.976 -1.520 -8.473 1.00 86.25 89 ASN A N 1
ATOM 723 C CA . ASN A 1 89 ? 13.890 -2.187 -9.766 1.00 86.25 89 ASN A CA 1
ATOM 724 C C . ASN A 1 89 ? 12.441 -2.174 -10.274 1.00 86.25 89 ASN A C 1
ATOM 726 O O . ASN A 1 89 ? 11.585 -2.875 -9.731 1.00 86.25 89 ASN A O 1
ATOM 730 N N . LEU A 1 90 ? 12.167 -1.404 -11.338 1.00 83.94 90 LEU A N 1
ATOM 731 C CA . LEU A 1 90 ? 10.809 -1.278 -11.878 1.00 83.94 90 LEU A CA 1
ATOM 732 C C . LEU A 1 90 ? 10.253 -2.614 -12.358 1.00 83.94 90 LEU A C 1
ATOM 734 O O . LEU A 1 90 ? 9.125 -2.948 -12.015 1.00 83.94 90 LEU A O 1
ATOM 738 N N . ALA A 1 91 ? 11.009 -3.357 -13.167 1.00 84.19 91 ALA A N 1
ATOM 739 C CA . ALA A 1 91 ? 10.496 -4.560 -13.812 1.00 84.19 91 ALA A CA 1
ATOM 740 C C . ALA A 1 91 ? 10.094 -5.620 -12.779 1.00 84.19 91 ALA A C 1
ATOM 742 O O . ALA A 1 91 ? 9.020 -6.207 -12.896 1.00 84.19 91 ALA A O 1
ATOM 743 N N . TRP A 1 92 ? 10.928 -5.819 -11.754 1.00 87.06 92 TRP A N 1
ATOM 744 C CA . TRP A 1 92 ? 10.617 -6.734 -10.660 1.00 87.06 92 TRP A CA 1
ATOM 745 C C . TRP A 1 92 ? 9.450 -6.219 -9.811 1.00 87.06 92 TRP A C 1
ATOM 747 O O . TRP A 1 92 ? 8.431 -6.896 -9.690 1.00 87.06 92 TRP A O 1
ATOM 757 N N . GLY A 1 93 ? 9.557 -4.990 -9.294 1.00 90.06 93 GLY A N 1
ATOM 758 C CA . GLY A 1 93 ? 8.567 -4.436 -8.372 1.00 90.06 93 GLY A CA 1
ATOM 759 C C . GLY A 1 93 ? 7.175 -4.279 -8.990 1.00 90.06 93 GLY A C 1
ATOM 760 O O . GLY A 1 93 ? 6.172 -4.544 -8.327 1.00 90.06 93 GLY A O 1
ATOM 761 N N . ILE A 1 94 ? 7.081 -3.910 -10.273 1.00 89.56 94 ILE A N 1
ATOM 762 C CA . ILE A 1 94 ? 5.788 -3.774 -10.954 1.00 89.56 94 ILE A CA 1
ATOM 763 C C . ILE A 1 94 ? 5.148 -5.128 -11.256 1.00 89.56 94 ILE A C 1
ATOM 765 O O . ILE A 1 94 ? 3.932 -5.260 -11.158 1.00 89.56 94 ILE A O 1
ATOM 769 N N . ALA A 1 95 ? 5.946 -6.138 -11.613 1.00 91.12 95 ALA A N 1
ATOM 770 C CA . ALA A 1 95 ? 5.435 -7.480 -11.857 1.00 91.12 95 ALA A CA 1
ATOM 771 C C . ALA A 1 95 ? 4.920 -8.107 -10.555 1.00 91.12 95 ALA A C 1
ATOM 773 O O . ALA A 1 95 ? 3.831 -8.678 -10.540 1.00 91.12 95 ALA A O 1
ATOM 774 N N . GLU A 1 96 ? 5.667 -7.951 -9.461 1.00 93.44 96 GLU A N 1
ATOM 775 C CA . GLU A 1 96 ? 5.291 -8.453 -8.141 1.00 93.44 96 GLU A CA 1
ATOM 776 C C . GLU A 1 96 ? 4.027 -7.771 -7.602 1.00 93.44 96 GLU A C 1
ATOM 778 O O . GLU A 1 96 ? 3.057 -8.443 -7.247 1.00 93.44 96 GLU A O 1
ATOM 783 N N . SER A 1 97 ? 3.992 -6.437 -7.605 1.00 94.94 97 SER A N 1
ATOM 784 C CA . SER A 1 97 ? 2.815 -5.689 -7.152 1.00 94.94 97 SER A CA 1
ATOM 785 C C . SER A 1 97 ? 1.578 -5.986 -8.007 1.00 94.94 97 SER A C 1
ATOM 787 O O . SER A 1 97 ? 0.498 -6.219 -7.460 1.00 94.94 97 SER A O 1
ATOM 789 N N . ALA A 1 98 ? 1.718 -6.060 -9.337 1.00 94.44 98 ALA A N 1
ATOM 790 C CA . ALA A 1 98 ? 0.602 -6.386 -10.225 1.00 94.44 98 ALA A CA 1
ATOM 791 C C . ALA A 1 98 ? 0.107 -7.823 -10.019 1.00 94.44 98 ALA A C 1
ATOM 793 O O . ALA A 1 98 ? -1.100 -8.059 -10.006 1.00 94.44 98 ALA A O 1
ATOM 794 N N . TYR A 1 99 ? 1.011 -8.781 -9.795 1.00 95.00 99 TYR A N 1
ATOM 795 C CA . TYR A 1 99 ? 0.640 -10.156 -9.471 1.00 95.00 99 TYR A CA 1
ATOM 796 C C . TYR A 1 99 ? -0.252 -10.221 -8.224 1.00 95.00 99 TYR A C 1
ATOM 798 O O . TYR A 1 99 ? -1.312 -10.851 -8.253 1.00 95.00 99 TYR A O 1
ATOM 806 N N . TRP A 1 100 ? 0.127 -9.533 -7.147 1.00 95.50 100 TRP A N 1
ATOM 807 C CA . TRP A 1 100 ? -0.671 -9.505 -5.920 1.00 95.50 100 TRP A CA 1
ATOM 808 C C . TRP A 1 100 ? -1.996 -8.773 -6.089 1.00 95.50 100 TRP A C 1
ATOM 810 O O . TRP A 1 100 ? -3.018 -9.247 -5.594 1.00 95.50 100 TRP A O 1
ATOM 820 N N . LYS A 1 101 ? -2.018 -7.680 -6.854 1.00 95.38 101 LYS A N 1
ATOM 821 C CA . LYS A 1 101 ? -3.264 -7.001 -7.217 1.00 95.38 101 LYS A CA 1
ATOM 822 C C . LYS A 1 101 ? -4.238 -7.945 -7.921 1.00 95.38 101 LYS A C 1
ATOM 824 O O . LYS A 1 101 ? -5.377 -8.080 -7.482 1.00 95.38 101 LYS A O 1
ATOM 829 N N . MET A 1 102 ? -3.765 -8.698 -8.914 1.00 94.81 102 MET A N 1
ATOM 830 C CA . MET A 1 102 ? -4.578 -9.713 -9.591 1.00 94.81 102 MET A CA 1
ATOM 831 C C . MET A 1 102 ? -5.097 -10.790 -8.622 1.00 94.81 102 MET A C 1
ATOM 833 O O . MET A 1 102 ? -6.231 -11.250 -8.765 1.00 94.81 102 MET A O 1
ATOM 837 N N . LYS A 1 103 ? -4.298 -11.200 -7.625 1.00 94.50 103 LYS A N 1
ATOM 838 C CA . LYS A 1 103 ? -4.733 -12.160 -6.594 1.00 94.50 103 LYS A CA 1
ATOM 839 C C . LYS A 1 103 ? -5.830 -11.599 -5.698 1.00 94.50 103 LYS A C 1
ATOM 841 O O . LYS A 1 103 ? -6.781 -12.322 -5.405 1.00 94.50 103 LYS A O 1
ATOM 846 N N . TYR A 1 104 ? -5.731 -10.337 -5.298 1.00 94.81 104 TYR A N 1
ATOM 847 C CA . TYR A 1 104 ? -6.768 -9.695 -4.496 1.00 94.81 104 TYR A CA 1
ATOM 848 C C . TYR A 1 104 ? -8.052 -9.459 -5.283 1.00 94.81 104 TYR A C 1
ATOM 850 O O . TYR A 1 104 ? -9.136 -9.766 -4.794 1.00 94.81 104 TYR A O 1
ATOM 858 N N . ASP A 1 105 ? -7.951 -9.011 -6.531 1.00 94.06 105 ASP A N 1
ATOM 859 C CA . ASP A 1 105 ? -9.124 -8.767 -7.374 1.00 94.06 105 ASP A CA 1
ATOM 860 C C . ASP A 1 105 ? -9.910 -10.048 -7.682 1.00 94.06 105 ASP A C 1
ATOM 862 O O . ASP A 1 105 ? -11.135 -10.011 -7.831 1.00 94.06 105 ASP A O 1
ATOM 866 N N . ALA A 1 106 ? -9.231 -11.199 -7.715 1.00 93.00 106 ALA A N 1
ATOM 867 C CA . ALA A 1 106 ? -9.865 -12.500 -7.902 1.00 93.00 106 ALA A CA 1
ATOM 868 C C . ALA A 1 106 ? -10.741 -12.940 -6.712 1.00 93.00 106 ALA A C 1
ATOM 870 O O . ALA A 1 106 ? -11.587 -13.824 -6.871 1.00 93.00 106 ALA A O 1
ATOM 871 N N . VAL A 1 107 ? -10.575 -12.346 -5.524 1.00 90.75 107 VAL A N 1
ATOM 872 C CA . VAL A 1 107 ? -11.247 -12.777 -4.292 1.00 90.75 107 VAL A CA 1
ATOM 873 C C . VAL A 1 107 ? -12.137 -11.661 -3.746 1.00 90.75 107 VAL A C 1
ATOM 875 O O . VAL A 1 107 ? -11.695 -10.573 -3.396 1.00 90.75 107 VAL A O 1
ATOM 878 N N . ARG A 1 108 ? -13.439 -11.942 -3.589 1.00 90.12 108 ARG A N 1
ATOM 879 C CA . ARG A 1 108 ? -14.429 -10.941 -3.136 1.00 90.12 108 ARG A CA 1
ATOM 880 C C . ARG A 1 108 ? -14.089 -10.302 -1.785 1.00 90.12 108 ARG A C 1
ATOM 882 O O . ARG A 1 108 ? -14.474 -9.155 -1.568 1.00 90.12 108 ARG A O 1
ATOM 889 N N . LEU A 1 109 ? -13.437 -11.046 -0.895 1.00 89.81 109 LEU A N 1
ATOM 890 C CA . LEU A 1 109 ? -13.062 -10.567 0.434 1.00 89.81 109 LEU A CA 1
ATOM 891 C C . LEU A 1 109 ? -11.907 -9.568 0.396 1.00 89.81 109 LEU A C 1
ATOM 893 O O . LEU A 1 109 ? -11.863 -8.716 1.263 1.00 89.81 109 LEU A O 1
ATOM 897 N N . THR A 1 110 ? -11.026 -9.623 -0.602 1.00 92.44 110 THR A N 1
ATOM 898 C CA . THR A 1 110 ? -9.796 -8.816 -0.645 1.00 92.44 110 THR A CA 1
ATOM 899 C C . THR A 1 110 ? -9.755 -7.831 -1.813 1.00 92.44 110 THR A C 1
ATOM 901 O O . THR A 1 110 ? -8.959 -6.903 -1.787 1.00 92.44 110 THR A O 1
ATOM 904 N N . LYS A 1 111 ? -10.673 -7.925 -2.785 1.00 92.69 111 LYS A N 1
ATOM 905 C CA . LYS A 1 111 ? -10.770 -7.010 -3.946 1.00 92.69 111 LYS A CA 1
ATOM 906 C C . LYS A 1 111 ? -10.899 -5.516 -3.618 1.00 92.69 111 LYS A C 1
ATOM 908 O O . LYS A 1 111 ? -10.802 -4.677 -4.508 1.00 92.69 111 LYS A O 1
ATOM 913 N N . HIS A 1 112 ? -11.263 -5.181 -2.380 1.00 91.88 112 HIS A N 1
ATOM 914 C CA . HIS A 1 112 ? -11.378 -3.793 -1.933 1.00 91.88 112 HIS A CA 1
ATOM 915 C C . HIS A 1 112 ? -10.000 -3.172 -1.669 1.00 91.88 112 HIS A C 1
ATOM 917 O O . HIS A 1 112 ? -9.872 -1.952 -1.737 1.00 91.88 112 HIS A O 1
ATOM 923 N N . ILE A 1 113 ? -8.985 -4.010 -1.434 1.00 93.94 113 ILE A N 1
ATOM 924 C CA . ILE A 1 113 ? -7.621 -3.608 -1.119 1.00 93.94 113 ILE A CA 1
ATOM 925 C C . ILE A 1 113 ? -6.971 -3.004 -2.355 1.00 93.94 113 ILE A C 1
ATOM 927 O O . ILE A 1 113 ? -6.916 -3.595 -3.441 1.00 93.94 113 ILE A O 1
ATOM 931 N N . LYS A 1 114 ? -6.463 -1.796 -2.162 1.00 93.88 114 LYS A N 1
ATOM 932 C CA . LYS A 1 114 ? -5.801 -1.008 -3.189 1.00 93.88 114 LYS A CA 1
ATOM 933 C C . LYS A 1 114 ? -4.319 -1.324 -3.223 1.00 93.88 114 LYS A C 1
ATOM 935 O O . LYS A 1 114 ? -3.699 -1.472 -2.175 1.00 93.88 114 LYS A O 1
ATOM 940 N N . VAL A 1 115 ? -3.746 -1.458 -4.413 1.00 94.31 115 VAL A N 1
ATOM 941 C CA . VAL A 1 115 ? -2.331 -1.812 -4.562 1.00 94.31 115 VAL A CA 1
ATOM 942 C C . VAL A 1 115 ? -1.587 -0.681 -5.242 1.00 94.31 115 VAL A C 1
ATOM 944 O O . VAL A 1 115 ? -1.826 -0.361 -6.409 1.00 94.31 115 VAL A O 1
ATOM 947 N N . PHE A 1 116 ? -0.657 -0.107 -4.490 1.00 92.25 116 PHE A N 1
ATOM 948 C CA . PHE A 1 116 ? 0.215 0.960 -4.935 1.00 92.25 116 PHE A CA 1
ATOM 949 C C . PHE A 1 116 ? 1.646 0.472 -5.098 1.00 92.25 116 PHE A C 1
ATOM 951 O O . PHE A 1 116 ? 2.131 -0.351 -4.322 1.00 92.25 116 PHE A O 1
ATOM 958 N N . PHE A 1 117 ? 2.335 1.032 -6.087 1.00 90.38 117 PHE A N 1
ATOM 959 C CA . PHE A 1 117 ? 3.757 0.803 -6.296 1.00 90.38 117 PHE A CA 1
ATOM 960 C C . PHE A 1 117 ? 4.535 2.122 -6.305 1.00 90.38 117 PHE A C 1
ATOM 962 O O . PHE A 1 117 ? 4.162 3.071 -6.997 1.00 90.38 117 PHE A O 1
ATOM 969 N N . VAL A 1 118 ? 5.629 2.177 -5.550 1.00 87.94 118 VAL A N 1
ATOM 970 C CA . VAL A 1 118 ? 6.537 3.322 -5.448 1.00 87.94 118 VAL A CA 1
ATOM 971 C C . VAL A 1 118 ? 7.925 2.906 -5.937 1.00 87.94 118 VAL A C 1
ATOM 973 O O . VAL A 1 118 ? 8.636 2.158 -5.274 1.00 87.94 118 VAL A O 1
ATOM 976 N N . ILE A 1 119 ? 8.345 3.412 -7.095 1.00 84.44 119 ILE A N 1
ATOM 977 C CA . ILE A 1 119 ? 9.708 3.193 -7.595 1.00 84.44 119 ILE A CA 1
ATOM 978 C C . ILE A 1 119 ? 10.661 4.235 -7.004 1.00 84.44 119 ILE A C 1
ATOM 980 O O . ILE A 1 119 ? 10.416 5.439 -7.107 1.00 84.44 119 ILE A O 1
ATOM 984 N N . LYS A 1 120 ? 11.758 3.768 -6.409 1.00 79.31 120 LYS A N 1
ATOM 985 C CA . LYS A 1 120 ? 12.865 4.576 -5.896 1.00 79.31 120 LYS A CA 1
ATOM 986 C C . LYS A 1 120 ? 14.028 4.553 -6.889 1.00 79.31 120 LYS A C 1
ATOM 988 O O . LYS A 1 120 ? 14.464 3.476 -7.283 1.00 79.31 120 LYS A O 1
ATOM 993 N N . GLY A 1 121 ? 14.592 5.707 -7.237 1.00 68.31 121 GLY A N 1
ATOM 994 C CA . GLY A 1 121 ? 15.877 5.732 -7.940 1.00 68.31 121 GLY A CA 1
ATOM 995 C C . GLY A 1 121 ? 16.237 7.064 -8.585 1.00 68.31 121 GLY A C 1
ATOM 996 O O . GLY A 1 121 ? 15.373 7.815 -9.046 1.00 68.31 121 GLY A O 1
ATOM 997 N N . GLU A 1 122 ? 17.541 7.325 -8.657 1.00 54.88 122 GLU A N 1
ATOM 998 C CA . GLU A 1 122 ? 18.103 8.418 -9.446 1.00 54.88 122 GLU A CA 1
ATOM 999 C C . GLU A 1 122 ? 17.808 8.170 -10.934 1.00 54.88 122 GLU A C 1
ATOM 1001 O O . GLU A 1 122 ? 18.072 7.096 -11.472 1.00 54.88 122 GLU A O 1
ATOM 1006 N N . ASN A 1 123 ? 17.237 9.168 -11.610 1.00 53.06 123 ASN A N 1
ATOM 1007 C CA . ASN A 1 123 ? 16.920 9.155 -13.049 1.00 53.06 123 ASN A CA 1
ATOM 1008 C C . ASN A 1 123 ? 15.821 8.187 -13.522 1.00 53.06 123 ASN A C 1
ATOM 1010 O O . ASN A 1 123 ? 15.584 8.077 -14.728 1.00 53.06 123 ASN A O 1
ATOM 1014 N N . PHE A 1 124 ? 15.094 7.532 -12.615 1.00 57.22 124 PHE A N 1
ATOM 1015 C CA . PHE A 1 124 ? 13.982 6.677 -13.014 1.00 57.22 124 PHE A CA 1
ATOM 1016 C C . PHE A 1 124 ? 12.726 7.507 -13.293 1.00 57.22 124 PHE A C 1
ATOM 1018 O O . PHE A 1 124 ? 12.116 8.007 -12.358 1.00 57.22 124 PHE A O 1
ATOM 1025 N N . THR A 1 125 ? 12.286 7.645 -14.546 1.00 59.41 125 THR A N 1
ATOM 1026 C CA . THR A 1 125 ? 10.937 8.157 -14.850 1.00 59.41 125 THR A CA 1
ATOM 1027 C C . THR A 1 125 ? 10.083 7.023 -15.399 1.00 59.41 125 THR A C 1
ATOM 1029 O O . THR A 1 125 ? 10.515 6.260 -16.264 1.00 59.41 125 THR A O 1
ATOM 1032 N N . LEU A 1 126 ? 8.832 6.928 -14.932 1.00 61.84 126 LEU A N 1
ATOM 1033 C CA . LEU A 1 126 ? 7.858 5.983 -15.494 1.00 61.84 126 LEU A CA 1
ATOM 1034 C C . LEU A 1 126 ? 7.674 6.171 -17.007 1.00 61.84 126 LEU A C 1
ATOM 1036 O O . LEU A 1 126 ? 7.258 5.238 -17.675 1.00 61.84 126 LEU A O 1
ATOM 1040 N N . GLU A 1 127 ? 7.994 7.356 -17.528 1.00 61.62 127 GLU A N 1
ATOM 1041 C CA . GLU A 1 127 ? 7.906 7.731 -18.940 1.00 61.62 127 GLU A CA 1
ATOM 1042 C C . GLU A 1 127 ? 9.048 7.139 -19.792 1.00 61.62 127 GLU A C 1
ATOM 1044 O O . GLU A 1 127 ? 8.808 6.756 -20.937 1.00 61.62 127 GLU A O 1
ATOM 1049 N N . ASN A 1 128 ? 10.266 7.000 -19.249 1.00 58.66 128 ASN A N 1
ATOM 1050 C CA . ASN A 1 128 ? 11.427 6.498 -20.001 1.00 58.66 128 ASN A CA 1
ATOM 1051 C C . ASN A 1 128 ? 11.334 4.986 -20.279 1.00 58.66 128 ASN A C 1
ATOM 1053 O O . ASN A 1 128 ? 11.661 4.524 -21.373 1.00 58.66 128 ASN A O 1
ATOM 1057 N N . GLU A 1 129 ? 10.846 4.224 -19.300 1.00 60.00 129 GLU A N 1
ATOM 1058 C CA . GLU A 1 129 ? 10.747 2.754 -19.332 1.00 60.00 129 GLU A CA 1
ATOM 1059 C C . GLU A 1 129 ? 9.342 2.256 -19.715 1.00 60.00 129 GLU A C 1
ATOM 1061 O O . GLU A 1 129 ? 9.146 1.075 -20.010 1.00 60.00 129 GLU A O 1
ATOM 1066 N N . GLU A 1 130 ? 8.349 3.155 -19.802 1.00 56.78 130 GLU A N 1
ATOM 1067 C CA . GLU A 1 130 ? 7.001 2.813 -20.272 1.00 56.78 130 GLU A CA 1
ATOM 1068 C C . GLU A 1 130 ? 7.010 2.208 -21.679 1.00 56.78 130 GLU A C 1
ATOM 1070 O O . GLU A 1 130 ? 6.049 1.563 -22.077 1.00 56.78 130 GLU A O 1
ATOM 1075 N N . ASN A 1 131 ? 8.072 2.380 -22.463 1.00 55.75 131 ASN A N 1
ATOM 1076 C CA . ASN A 1 131 ? 8.126 1.853 -23.824 1.00 55.75 131 ASN A CA 1
ATOM 1077 C C . ASN A 1 131 ? 8.101 0.317 -23.905 1.00 55.75 131 ASN A C 1
ATOM 1079 O O . ASN A 1 131 ? 7.823 -0.222 -24.977 1.00 55.75 131 ASN A O 1
ATOM 1083 N N . LEU A 1 132 ? 8.272 -0.390 -22.785 1.00 68.25 132 LEU A N 1
ATOM 1084 C CA . LEU A 1 132 ? 8.056 -1.831 -22.705 1.00 68.25 132 LEU A CA 1
ATOM 1085 C C . LEU A 1 132 ? 6.567 -2.157 -22.498 1.00 68.25 132 LEU A C 1
ATOM 1087 O O . LEU A 1 132 ? 5.955 -1.828 -21.479 1.00 68.25 132 LEU A O 1
ATOM 1091 N N . THR A 1 133 ? 5.977 -2.864 -23.467 1.00 74.12 133 THR A N 1
ATOM 1092 C CA . THR A 1 133 ? 4.553 -3.259 -23.475 1.00 74.12 133 THR A CA 1
ATOM 1093 C C . THR A 1 133 ? 4.131 -4.003 -22.206 1.00 74.12 133 THR A C 1
ATOM 1095 O O . THR A 1 133 ? 3.033 -3.777 -21.696 1.00 74.12 133 THR A O 1
ATOM 1098 N N . THR A 1 134 ? 5.012 -4.843 -21.663 1.00 76.38 134 THR A N 1
ATOM 1099 C CA . THR A 1 134 ? 4.793 -5.606 -20.428 1.00 76.38 134 THR A CA 1
ATOM 1100 C C . THR A 1 134 ? 4.654 -4.705 -19.200 1.00 76.38 134 THR A C 1
ATOM 1102 O O . THR A 1 134 ? 3.718 -4.874 -18.423 1.00 76.38 134 THR A O 1
ATOM 1105 N N . ILE A 1 135 ? 5.522 -3.701 -19.055 1.00 79.38 135 ILE A N 1
ATOM 1106 C CA . ILE A 1 135 ? 5.479 -2.746 -17.938 1.00 79.38 135 ILE A CA 1
ATOM 1107 C C . ILE A 1 135 ? 4.198 -1.913 -18.007 1.00 79.38 135 ILE A C 1
ATOM 1109 O O . ILE A 1 135 ? 3.487 -1.788 -17.013 1.00 79.38 135 ILE A O 1
ATOM 1113 N N . ARG A 1 136 ? 3.845 -1.410 -19.200 1.00 80.50 136 ARG A N 1
ATOM 1114 C CA . ARG A 1 136 ? 2.571 -0.702 -19.426 1.00 80.50 136 ARG A CA 1
ATOM 1115 C C . ARG A 1 136 ? 1.366 -1.539 -19.030 1.00 80.50 136 ARG A C 1
ATOM 1117 O O . ARG A 1 136 ? 0.411 -0.998 -18.484 1.00 80.50 136 ARG A O 1
ATOM 1124 N N . ARG A 1 137 ? 1.392 -2.837 -19.333 1.00 83.62 137 ARG A N 1
ATOM 1125 C CA . ARG A 1 137 ? 0.309 -3.750 -18.976 1.00 83.62 137 ARG A CA 1
ATOM 1126 C C . ARG A 1 137 ? 0.192 -3.890 -17.462 1.00 83.62 137 ARG A C 1
ATOM 1128 O O . ARG A 1 137 ? -0.878 -3.618 -16.943 1.00 83.62 137 ARG A O 1
ATOM 1135 N N . PHE A 1 138 ? 1.277 -4.225 -16.766 1.00 86.75 138 PHE A N 1
ATOM 1136 C CA . PHE A 1 138 ? 1.247 -4.390 -15.309 1.00 86.75 138 PHE A CA 1
ATOM 1137 C C . PHE A 1 138 ? 0.892 -3.101 -14.568 1.00 86.75 138 PHE A C 1
ATOM 1139 O O . PHE A 1 138 ? 0.096 -3.133 -13.638 1.00 86.75 138 PHE A O 1
ATOM 1146 N N . LYS A 1 139 ? 1.377 -1.948 -15.039 1.00 84.31 139 LYS A N 1
ATOM 1147 C CA . LYS A 1 139 ? 1.015 -0.639 -14.479 1.00 84.31 139 LYS A CA 1
ATOM 1148 C C . LYS A 1 139 ? -0.493 -0.381 -14.483 1.00 84.31 139 LYS A C 1
ATOM 1150 O O . LYS A 1 139 ? -0.985 0.272 -13.574 1.00 84.31 139 LYS A O 1
ATOM 1155 N N . ARG A 1 140 ? -1.214 -0.858 -15.505 1.00 86.31 140 ARG A N 1
ATOM 1156 C CA . ARG A 1 140 ? -2.672 -0.681 -15.629 1.00 86.31 140 ARG A CA 1
ATOM 1157 C C . ARG A 1 140 ? -3.472 -1.545 -14.660 1.00 86.31 140 ARG A C 1
ATOM 1159 O O . ARG A 1 140 ? -4.636 -1.237 -14.442 1.00 86.31 140 ARG A O 1
ATOM 1166 N N . GLU A 1 141 ? -2.870 -2.604 -14.126 1.00 89.62 141 GLU A N 1
ATOM 1167 C CA . GLU A 1 141 ? -3.510 -3.449 -13.116 1.00 89.62 141 GLU A CA 1
ATOM 1168 C C . GLU A 1 141 ? -3.489 -2.773 -11.734 1.00 89.62 141 GLU A C 1
ATOM 1170 O O . GLU A 1 141 ? -4.385 -2.993 -10.929 1.00 89.62 141 GLU A O 1
ATOM 1175 N N . LEU A 1 142 ? -2.484 -1.932 -11.459 1.00 91.56 142 LEU A N 1
ATOM 1176 C CA . LEU A 1 142 ? -2.305 -1.253 -10.173 1.00 91.56 142 LEU A CA 1
ATOM 1177 C C . LEU A 1 142 ? -3.280 -0.085 -9.984 1.00 91.56 142 LEU A C 1
ATOM 1179 O O . LEU A 1 142 ? -3.615 0.622 -10.934 1.00 91.56 142 LEU A O 1
ATOM 1183 N N . ASP A 1 143 ? -3.655 0.186 -8.731 1.00 91.19 143 ASP A N 1
ATOM 1184 C CA . ASP A 1 143 ? -4.485 1.349 -8.387 1.00 91.19 143 ASP A CA 1
ATOM 1185 C C . ASP A 1 143 ? -3.679 2.660 -8.431 1.00 91.19 143 ASP A C 1
ATOM 1187 O O . ASP A 1 143 ? -4.248 3.736 -8.591 1.00 91.19 143 ASP A O 1
ATOM 1191 N N . GLY A 1 144 ? -2.347 2.580 -8.349 1.00 86.00 144 GLY A N 1
ATOM 1192 C CA . GLY A 1 144 ? -1.469 3.726 -8.553 1.00 86.00 144 GLY A CA 1
ATOM 1193 C C . GLY A 1 144 ? 0.008 3.350 -8.594 1.00 86.00 144 GLY A C 1
ATOM 1194 O O . GLY A 1 144 ? 0.464 2.408 -7.946 1.00 86.00 144 GLY A O 1
ATOM 1195 N N . CYS A 1 145 ? 0.770 4.105 -9.379 1.00 83.50 145 CYS A N 1
ATOM 1196 C CA . CYS A 1 145 ? 2.203 3.914 -9.546 1.00 83.50 145 CYS A CA 1
ATOM 1197 C C . CYS A 1 145 ? 2.895 5.274 -9.469 1.00 83.50 145 CYS A C 1
ATOM 1199 O O . CYS A 1 145 ? 2.587 6.178 -10.249 1.00 83.50 145 CYS A O 1
ATOM 1201 N N . TYR A 1 146 ? 3.838 5.406 -8.544 1.00 81.25 146 TYR A N 1
ATOM 1202 C CA . TYR A 1 146 ? 4.462 6.672 -8.185 1.00 81.25 146 TYR A CA 1
ATOM 1203 C C . TYR A 1 146 ? 5.981 6.546 -8.204 1.00 81.25 146 TYR A C 1
ATOM 1205 O O . TYR A 1 146 ? 6.533 5.464 -8.025 1.00 81.25 146 TYR A O 1
ATOM 1213 N N . THR A 1 147 ? 6.661 7.666 -8.416 1.00 77.50 147 THR A N 1
ATOM 1214 C CA . THR A 1 147 ? 8.123 7.732 -8.485 1.00 77.50 147 THR A CA 1
ATOM 1215 C C . THR A 1 147 ? 8.651 8.624 -7.377 1.00 77.50 147 THR A C 1
ATOM 1217 O O . THR A 1 147 ? 8.181 9.753 -7.209 1.00 77.50 147 THR A O 1
ATOM 1220 N N . LEU A 1 148 ? 9.656 8.123 -6.667 1.00 75.12 148 LEU A N 1
ATOM 1221 C CA . LEU A 1 148 ? 10.440 8.850 -5.686 1.00 75.12 148 LEU A CA 1
ATOM 1222 C C . LEU A 1 148 ? 11.811 9.175 -6.295 1.00 75.12 148 LEU A C 1
ATOM 1224 O O . LEU A 1 148 ? 12.656 8.292 -6.449 1.00 75.12 148 LEU A O 1
ATOM 1228 N N . HIS A 1 149 ? 12.010 10.440 -6.665 1.00 66.62 149 HIS A N 1
ATOM 1229 C CA . HIS A 1 149 ? 13.293 10.933 -7.166 1.00 66.62 149 HIS A CA 1
ATOM 1230 C C . HIS A 1 149 ? 14.166 11.413 -6.004 1.00 66.62 149 HIS A C 1
ATOM 1232 O O . HIS A 1 149 ? 13.790 12.353 -5.305 1.00 66.62 149 HIS A O 1
ATOM 1238 N N . GLU A 1 150 ? 15.339 10.810 -5.841 1.00 56.25 150 GLU A N 1
ATOM 1239 C CA . GLU A 1 150 ? 16.404 11.310 -4.967 1.00 56.25 150 GLU A CA 1
ATOM 1240 C C . GLU A 1 150 ? 17.318 12.223 -5.799 1.00 56.25 150 GLU A C 1
ATOM 1242 O O . GLU A 1 150 ? 18.334 11.782 -6.305 1.00 56.25 150 GLU A O 1
ATOM 1247 N N . ASN A 1 151 ? 16.955 13.491 -6.010 1.00 46.28 151 ASN A N 1
ATOM 1248 C CA . ASN A 1 151 ? 17.886 14.461 -6.604 1.00 46.28 151 ASN A CA 1
ATOM 1249 C C . ASN A 1 151 ? 18.208 15.555 -5.577 1.00 46.28 151 ASN A C 1
ATOM 1251 O O . ASN A 1 151 ? 17.321 15.983 -4.840 1.00 46.28 151 ASN A O 1
ATOM 1255 N N . ALA A 1 152 ? 19.452 16.057 -5.591 1.00 36.69 152 ALA A N 1
ATOM 1256 C CA . ALA A 1 152 ? 19.999 17.085 -4.686 1.00 36.69 152 ALA A CA 1
ATOM 1257 C C . ALA A 1 152 ? 19.218 18.424 -4.638 1.00 36.69 152 ALA A C 1
ATOM 1259 O O . ALA A 1 152 ? 19.494 19.273 -3.797 1.00 36.69 152 ALA A O 1
ATOM 1260 N N . GLU A 1 153 ? 18.221 18.602 -5.511 1.00 34.91 153 GLU A N 1
ATOM 1261 C CA . GLU A 1 153 ? 17.265 19.714 -5.525 1.00 34.91 153 GLU A CA 1
ATOM 1262 C C . GLU A 1 153 ? 15.824 19.230 -5.249 1.00 34.91 153 GLU A C 1
ATOM 1264 O O . GLU A 1 153 ? 14.893 19.528 -5.993 1.00 34.91 153 GLU A O 1
ATOM 1269 N N . CYS A 1 154 ? 15.635 18.438 -4.191 1.00 32.22 154 CYS A N 1
ATOM 1270 C CA . CYS A 1 154 ? 14.451 18.422 -3.321 1.00 32.22 154 CYS A CA 1
ATOM 1271 C C . CYS A 1 154 ? 13.071 18.679 -3.963 1.00 32.22 154 CYS A C 1
ATOM 1273 O O . CYS A 1 154 ? 12.289 19.510 -3.497 1.00 32.22 154 CYS A O 1
ATOM 1275 N N . LYS A 1 155 ? 12.734 17.938 -5.022 1.00 33.62 155 LYS A N 1
ATOM 1276 C CA . LYS A 1 155 ? 11.386 17.896 -5.604 1.00 33.62 155 LYS A CA 1
ATOM 1277 C C . LYS A 1 155 ? 11.038 16.471 -6.006 1.00 33.62 155 LYS A C 1
ATOM 1279 O O . LYS A 1 155 ? 10.975 16.133 -7.186 1.00 33.62 155 LYS A O 1
ATOM 1284 N N . VAL A 1 156 ? 10.716 15.638 -5.020 1.00 43.88 156 VAL A N 1
ATOM 1285 C CA . VAL A 1 156 ? 9.732 14.581 -5.283 1.00 43.88 156 VAL A CA 1
ATOM 1286 C C . VAL A 1 156 ? 8.494 15.291 -5.825 1.00 43.88 156 VAL A C 1
ATOM 1288 O O . VAL A 1 156 ? 8.068 16.291 -5.246 1.00 43.88 156 VAL A O 1
ATOM 1291 N N . LYS A 1 157 ? 7.964 14.854 -6.976 1.00 50.94 157 LYS A N 1
ATOM 1292 C CA . LYS A 1 157 ? 6.737 15.431 -7.544 1.00 50.94 157 LYS A CA 1
ATOM 1293 C C . LYS A 1 157 ? 5.651 15.335 -6.468 1.00 50.94 157 LYS A C 1
ATOM 1295 O O . LYS A 1 157 ? 5.088 14.263 -6.267 1.00 50.94 157 LYS A O 1
ATOM 1300 N N . LEU A 1 158 ? 5.385 16.451 -5.782 1.00 53.75 158 LEU A N 1
ATOM 1301 C CA . LEU A 1 158 ? 4.367 16.598 -4.736 1.00 53.75 158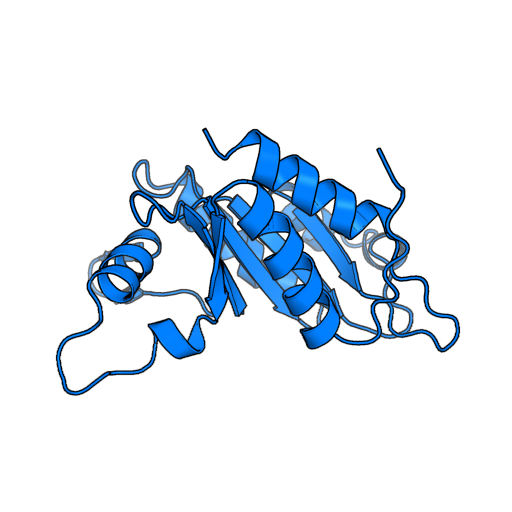 LEU A CA 1
ATOM 1302 C C . LEU A 1 158 ? 3.016 16.043 -5.214 1.00 53.75 158 LEU A C 1
ATOM 1304 O O . LEU A 1 158 ? 2.254 15.490 -4.433 1.00 53.75 158 LEU A O 1
ATOM 1308 N N . ASP A 1 159 ? 2.770 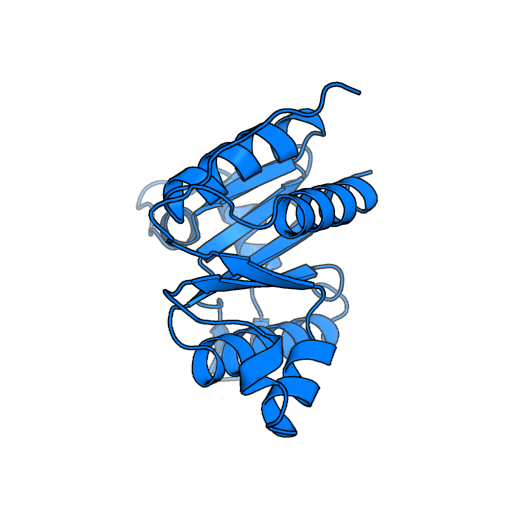16.130 -6.522 1.00 60.28 159 ASP A N 1
ATOM 1309 C CA . ASP A 1 159 ? 1.616 15.567 -7.215 1.00 60.28 159 ASP A CA 1
ATOM 1310 C C . ASP A 1 159 ? 1.429 14.066 -6.970 1.00 60.28 159 ASP A C 1
ATOM 1312 O O . ASP A 1 159 ? 0.298 13.627 -6.823 1.00 60.28 159 ASP A O 1
ATOM 1316 N N . SER A 1 160 ? 2.499 13.270 -6.909 1.00 64.50 160 SER A N 1
ATOM 1317 C CA . SER A 1 160 ? 2.406 11.822 -6.691 1.00 64.50 160 SER A CA 1
ATOM 1318 C C . SER A 1 160 ? 1.912 11.492 -5.283 1.00 64.50 160 SER A C 1
ATOM 1320 O O . SER A 1 160 ? 0.997 10.690 -5.123 1.00 64.50 160 SER A O 1
ATOM 1322 N N . LEU A 1 161 ? 2.482 12.145 -4.267 1.00 69.31 161 LEU A N 1
ATOM 1323 C CA . LEU A 1 161 ? 2.059 11.968 -2.879 1.00 69.31 161 LEU A CA 1
ATOM 1324 C C . LEU A 1 161 ? 0.657 12.548 -2.654 1.00 69.31 161 LEU A C 1
ATOM 1326 O O . LEU A 1 161 ? -0.175 11.890 -2.042 1.00 69.31 161 LEU A O 1
ATOM 1330 N N . ASN A 1 162 ? 0.375 13.743 -3.180 1.00 72.56 162 ASN A N 1
ATOM 1331 C CA . ASN A 1 162 ? -0.944 14.363 -3.069 1.00 72.56 162 ASN A CA 1
ATOM 1332 C C . ASN A 1 162 ? -2.023 13.508 -3.737 1.00 72.56 162 ASN A C 1
ATOM 1334 O O . ASN A 1 162 ? -3.074 13.321 -3.140 1.00 72.56 162 ASN A O 1
ATOM 1338 N N . ARG A 1 163 ? -1.751 12.937 -4.919 1.00 74.06 163 ARG A N 1
ATOM 1339 C CA . ARG A 1 163 ? -2.666 11.991 -5.575 1.00 74.06 163 ARG A CA 1
ATOM 1340 C C . ARG A 1 163 ? -2.894 10.756 -4.717 1.00 74.06 163 ARG A C 1
ATOM 1342 O O . ARG A 1 163 ? -4.040 10.448 -4.448 1.00 74.06 163 ARG A O 1
ATOM 1349 N N . LEU A 1 164 ? -1.833 10.117 -4.211 1.00 78.12 164 LEU A N 1
ATOM 1350 C CA . LEU A 1 164 ? -1.977 8.962 -3.317 1.00 78.12 164 LEU A CA 1
ATOM 1351 C C . LEU A 1 164 ? -2.816 9.308 -2.077 1.00 78.12 164 LEU A C 1
ATOM 1353 O O . LEU A 1 164 ? -3.685 8.537 -1.685 1.00 78.12 164 LEU A O 1
ATOM 1357 N N . ILE A 1 165 ? -2.587 10.475 -1.472 1.00 80.62 165 ILE A N 1
ATOM 1358 C CA . ILE A 1 165 ? -3.362 10.964 -0.326 1.00 80.62 165 ILE A CA 1
ATOM 1359 C C . ILE A 1 165 ? -4.829 11.194 -0.702 1.00 80.62 165 ILE A C 1
ATOM 1361 O O . ILE A 1 165 ? -5.714 10.798 0.053 1.00 80.62 165 ILE A O 1
ATOM 1365 N N . GLU A 1 166 ? -5.099 11.843 -1.833 1.00 81.69 166 GLU A N 1
ATOM 1366 C CA . GLU A 1 166 ? -6.457 12.088 -2.326 1.00 81.69 166 GLU A CA 1
ATOM 1367 C C . GLU A 1 166 ? -7.186 10.776 -2.624 1.00 81.69 166 GLU A C 1
ATOM 1369 O O . GLU A 1 166 ? -8.334 10.610 -2.205 1.00 81.69 166 GLU A O 1
ATOM 1374 N N . ASP A 1 167 ? -6.497 9.831 -3.262 1.00 78.25 167 ASP A N 1
ATOM 1375 C CA . ASP A 1 167 ? -6.989 8.492 -3.560 1.00 78.25 167 ASP A CA 1
ATOM 1376 C C . ASP A 1 167 ? -7.369 7.774 -2.256 1.00 78.25 167 ASP A C 1
ATOM 1378 O O . ASP A 1 167 ? -8.534 7.419 -2.067 1.00 78.25 167 ASP A O 1
ATOM 1382 N N . VAL A 1 168 ? -6.440 7.678 -1.297 1.00 78.75 168 VAL A N 1
ATOM 1383 C CA . VAL A 1 168 ? -6.676 7.069 0.026 1.00 78.75 168 VAL A CA 1
ATOM 1384 C C . VAL A 1 168 ? -7.831 7.752 0.759 1.00 78.75 168 VAL A C 1
ATOM 1386 O O . VAL A 1 168 ? -8.726 7.081 1.276 1.00 78.75 168 VAL A O 1
ATOM 1389 N N . ARG A 1 169 ? -7.859 9.087 0.775 1.00 82.31 169 ARG A N 1
ATOM 1390 C CA . ARG A 1 169 ? -8.911 9.865 1.438 1.00 82.31 169 ARG A CA 1
ATOM 1391 C C . ARG A 1 169 ? -10.286 9.610 0.832 1.00 82.31 169 ARG A C 1
ATOM 1393 O O . ARG A 1 169 ? -11.268 9.613 1.565 1.00 82.31 169 ARG A O 1
ATOM 1400 N N . SER A 1 170 ? -10.375 9.396 -0.478 1.00 81.44 170 SER A N 1
ATOM 1401 C CA . SER A 1 170 ? -11.646 9.106 -1.150 1.00 81.44 170 SER A CA 1
ATOM 1402 C C . SER A 1 170 ? -12.244 7.744 -0.768 1.00 81.44 170 SER A C 1
ATOM 1404 O O . SER A 1 170 ? -13.424 7.496 -1.026 1.00 81.44 170 SER A O 1
ATOM 1406 N N . TRP A 1 171 ? -11.449 6.868 -0.147 1.00 75.31 171 TRP A N 1
ATOM 1407 C CA . TRP A 1 171 ? -11.839 5.499 0.196 1.00 75.31 171 TRP A CA 1
ATOM 1408 C C . TRP A 1 171 ? -12.090 5.279 1.686 1.00 75.31 171 TRP A C 1
ATOM 1410 O O . TRP A 1 171 ? -12.734 4.293 2.044 1.00 75.31 171 TRP A O 1
ATOM 1420 N N .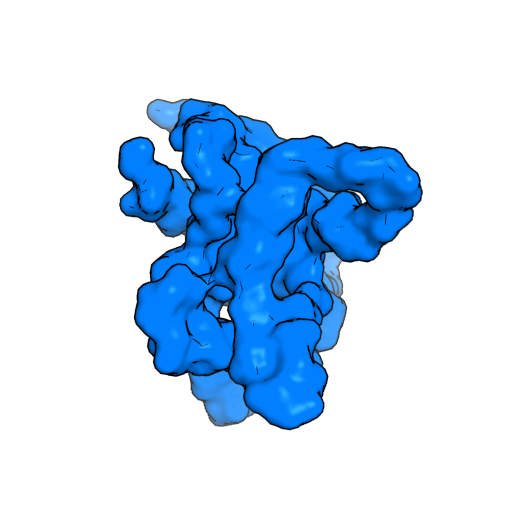 ILE A 1 172 ? -11.650 6.206 2.535 1.00 73.38 172 ILE A N 1
ATOM 1421 C CA . ILE A 1 172 ? -11.966 6.213 3.965 1.00 73.38 172 ILE A CA 1
ATOM 1422 C C . ILE A 1 172 ? -13.358 6.826 4.151 1.00 73.38 172 ILE A C 1
ATOM 1424 O O . ILE A 1 172 ? -13.622 7.930 3.669 1.00 73.38 172 ILE A O 1
ATOM 1428 N N . LYS A 1 173 ? -14.260 6.093 4.812 1.00 60.22 173 LYS A N 1
ATOM 1429 C CA . LYS A 1 173 ? -15.666 6.477 5.016 1.00 60.22 173 LYS A CA 1
ATOM 1430 C C . LYS A 1 173 ? -15.956 6.991 6.424 1.00 60.22 173 LYS A C 1
ATOM 1432 O O . LYS A 1 173 ? -15.409 6.450 7.412 1.00 60.22 173 LYS A O 1
#

Secondary structure (DSSP, 8-state):
---------SHHHHHHHHHHHHHTTTEEEEEHHHHHS--SS---HHHHHHHHHT-EE-GGG-EE----SEEEEETTT--EEEEEEEES-HHHHHHHHHHHHHHHHTSTTTTT-EEEEEEE-TT--HHHHTTSHHHHHHHHHSSEEEEE---TT----HHHHHHHHHHHHHH--

pLDDT: mean 78.75, std 16.78, range [32.22, 95.5]

Sequence (173 aa):
MSKNNFTIESLDAFYCILKQEVEKFGAGILDVEKIKQENKNFPEIELDSIRRNFLVDFGESGFHLPDFDRVIYDVKNYEAIAIIFSSTNLAWGIAESAYWKMKYDAVRLTKHIKVFFVIKGENFTLENEENLTTIRRFKRELDGCYTLHENAECKVKLDSLNRLIEDVRSWIK

Foldseek 3Di:
DDPDQDFQQDPVSLVVVLQVLLVVLQKHKDFVVLLVDPDPPDDDPLSVLLQVLQWFQPDVVGTDHAPFGMFIAGNVRSHTQETEHEDQDLVVRLVRQLVSLVRQCVDPSNVNYATEYEHEDAPDDCVVPVVDPVSVVSCVSHPYYAYDHNDPPGDRPVVRSVVVSVVSSVSRD

Radius of gyration: 16.32 Å; chains: 1; bounding box: 36×52×47 Å